Protein AF-A0AAN6X850-F1 (afdb_monomer)

Secondary structure (DSSP, 8-state):
----PPPP--SS---TT--TT---TTHHHHHHHHHHHHHHHHHHHHHHHHHT---SSPPPTT------

pLDDT: mean 90.55, std 10.18, range [43.44, 98.81]

Radius of gyration: 22.61 Å; Cα contacts (8 Å, |Δi|>4): 4; chains: 1; bounding box: 44×21×60 Å

Solvent-accessible surface area (backbone atoms only — not comparable to full-atom values): 4785 Å² total; per-residue (Å²): 138,80,83,72,89,83,75,90,74,78,86,87,71,83,49,97,93,50,63,90,84,71,73,64,94,57,51,68,60,54,50,52,53,53,50,49,51,54,50,52,52,50,53,53,52,48,52,54,48,60,76,66,59,80,66,99,68,76,88,58,90,94,63,90,76,83,82,130

Structure (mmCIF, N/CA/C/O backbone):
data_AF-A0AAN6X850-F1
#
_entry.id   AF-A0AAN6X850-F1
#
loop_
_atom_site.group_PDB
_atom_site.id
_atom_site.type_symbol
_atom_site.label_atom_id
_atom_site.label_alt_id
_atom_site.label_comp_id
_atom_site.label_asym_id
_atom_site.label_entity_id
_atom_site.label_seq_id
_atom_site.pdbx_PDB_ins_code
_atom_site.Cartn_x
_atom_site.Cartn_y
_atom_site.Cartn_z
_atom_site.occupancy
_atom_site.B_iso_or_equiv
_atom_site.auth_seq_id
_atom_site.auth_comp_id
_atom_site.auth_asym_id
_atom_site.auth_atom_id
_atom_site.pdbx_PDB_model_num
ATOM 1 N N . MET A 1 1 ? 21.910 4.769 -5.616 1.00 43.44 1 MET A N 1
ATOM 2 C CA . MET A 1 1 ? 21.740 3.355 -6.016 1.00 43.44 1 MET A CA 1
ATOM 3 C C . MET A 1 1 ? 21.705 3.298 -7.536 1.00 43.44 1 MET A C 1
ATOM 5 O O . MET A 1 1 ? 20.774 3.838 -8.118 1.00 43.44 1 MET A O 1
ATOM 9 N N . GLY A 1 2 ? 22.745 2.758 -8.173 1.00 61.00 2 GLY A N 1
ATOM 10 C CA . GLY A 1 2 ? 22.812 2.601 -9.630 1.00 61.00 2 GLY A CA 1
ATOM 11 C C . GLY A 1 2 ? 22.554 1.145 -9.991 1.00 61.00 2 GLY A C 1
ATOM 12 O O . GLY A 1 2 ? 23.257 0.269 -9.495 1.00 61.00 2 GLY A O 1
ATOM 13 N N . GLY A 1 3 ? 21.524 0.876 -10.794 1.00 73.81 3 GLY A N 1
ATOM 14 C CA . GLY A 1 3 ? 21.312 -0.463 -11.339 1.00 73.81 3 GLY A CA 1
ATOM 15 C C . GLY A 1 3 ? 22.474 -0.822 -12.259 1.00 73.81 3 GLY A C 1
ATOM 16 O O . GLY A 1 3 ? 22.852 -0.008 -13.101 1.00 73.81 3 GLY A O 1
ATOM 17 N N . GLY A 1 4 ? 23.044 -2.016 -12.081 1.00 82.50 4 GLY A N 1
ATOM 18 C CA . GLY A 1 4 ? 24.049 -2.559 -12.993 1.00 82.50 4 GLY A CA 1
ATOM 19 C C . GLY A 1 4 ? 23.533 -2.661 -14.439 1.00 82.50 4 GLY A C 1
ATOM 20 O O . GLY A 1 4 ? 22.354 -2.396 -14.706 1.00 82.50 4 GLY A O 1
ATOM 21 N N . PRO A 1 5 ? 24.400 -3.037 -15.393 1.00 84.62 5 PRO A N 1
ATOM 22 C CA . PRO A 1 5 ? 24.031 -3.112 -16.803 1.00 84.62 5 PRO A CA 1
ATOM 23 C C . PRO A 1 5 ? 22.791 -3.999 -17.012 1.00 84.62 5 PRO A C 1
ATOM 25 O O . PRO A 1 5 ? 22.687 -5.093 -16.457 1.00 84.62 5 PRO A O 1
ATOM 28 N N . LYS A 1 6 ? 21.829 -3.511 -17.807 1.00 86.88 6 LYS A N 1
ATOM 29 C CA . LYS A 1 6 ? 20.607 -4.256 -18.143 1.00 86.88 6 LYS A CA 1
ATOM 30 C C . LYS A 1 6 ? 20.926 -5.288 -19.225 1.00 86.88 6 LYS A C 1
ATOM 32 O O . LYS A 1 6 ? 21.410 -4.923 -20.293 1.00 86.88 6 LYS A O 1
ATOM 37 N N . ILE A 1 7 ? 20.611 -6.553 -18.96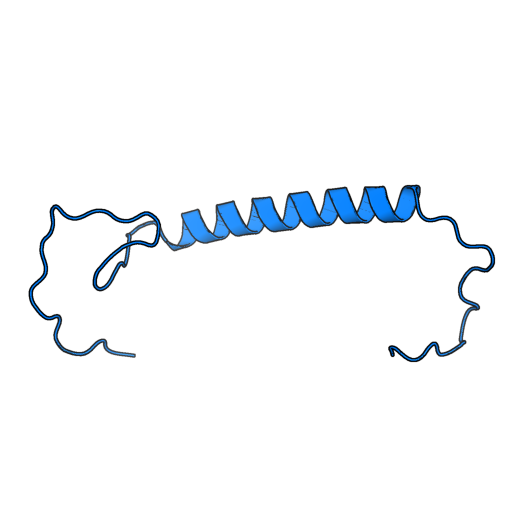6 1.00 90.81 7 ILE A N 1
ATOM 38 C CA . ILE A 1 7 ? 20.711 -7.630 -19.963 1.00 90.81 7 ILE A CA 1
ATOM 39 C C . ILE A 1 7 ? 19.547 -7.485 -20.964 1.00 90.81 7 ILE A C 1
ATOM 41 O O . ILE A 1 7 ? 18.453 -7.102 -20.537 1.00 90.81 7 ILE A O 1
ATOM 45 N N . PRO A 1 8 ? 19.729 -7.758 -22.273 1.00 93.00 8 PRO A N 1
ATOM 46 C CA . PRO A 1 8 ? 18.626 -7.787 -23.234 1.00 93.00 8 PRO A CA 1
ATOM 47 C C . PRO A 1 8 ? 17.499 -8.742 -22.809 1.00 93.00 8 PRO A C 1
ATOM 49 O O . PRO A 1 8 ? 17.749 -9.824 -22.289 1.00 93.00 8 PRO A O 1
ATOM 52 N N . TYR A 1 9 ? 16.249 -8.342 -23.046 1.00 92.06 9 TYR A N 1
ATOM 53 C CA . TYR A 1 9 ? 15.052 -9.112 -22.697 1.00 92.06 9 TYR A CA 1
ATOM 54 C C . TYR A 1 9 ? 13.936 -8.880 -23.730 1.00 92.06 9 TYR A C 1
ATOM 56 O O . TYR A 1 9 ? 13.895 -7.805 -24.346 1.00 92.06 9 TYR A O 1
ATOM 64 N N . PRO A 1 10 ? 13.016 -9.843 -23.927 1.00 94.31 10 PRO A N 1
ATOM 65 C CA . PRO A 1 10 ? 11.920 -9.707 -24.883 1.00 94.31 10 PRO A CA 1
ATOM 66 C C . PRO A 1 10 ? 10.928 -8.625 -24.434 1.00 94.31 10 PRO A C 1
ATOM 68 O O . PRO A 1 10 ? 10.445 -8.636 -23.305 1.00 94.31 10 PRO A O 1
ATOM 71 N N . LYS A 1 11 ? 10.612 -7.675 -25.323 1.00 91.38 11 LYS A N 1
ATOM 72 C CA . LYS A 1 11 ? 9.713 -6.542 -25.015 1.00 91.38 11 LYS A CA 1
ATOM 73 C C . LYS A 1 11 ? 8.225 -6.865 -25.138 1.00 91.38 11 LYS A C 1
ATOM 75 O O . LYS A 1 11 ? 7.404 -6.107 -24.642 1.00 91.38 11 LYS A O 1
ATOM 80 N N . HIS A 1 12 ? 7.893 -7.955 -25.822 1.00 93.44 12 HIS A N 1
ATOM 81 C CA . HIS A 1 12 ? 6.516 -8.355 -26.112 1.00 93.44 12 HIS A CA 1
ATOM 82 C C . HIS A 1 12 ? 5.927 -9.303 -25.056 1.00 93.44 12 HIS A C 1
ATOM 84 O O . HIS A 1 12 ? 4.748 -9.630 -25.122 1.00 93.44 12 HIS A O 1
ATOM 90 N N . VAL A 1 13 ? 6.735 -9.768 -24.099 1.00 94.62 13 VAL A N 1
ATOM 91 C CA . VAL A 1 13 ? 6.275 -10.650 -23.022 1.00 94.62 13 VAL A CA 1
ATOM 92 C C . VAL A 1 13 ? 5.632 -9.810 -21.924 1.00 94.62 13 VAL A C 1
ATOM 94 O O . VAL A 1 13 ? 6.227 -8.845 -21.446 1.00 94.62 13 VAL A O 1
ATOM 97 N N . TRP A 1 14 ? 4.433 -10.208 -21.504 1.00 94.81 14 TRP A N 1
ATOM 98 C CA . TRP A 1 14 ? 3.686 -9.567 -20.427 1.00 94.81 14 TRP A CA 1
ATOM 99 C C . TRP A 1 14 ? 3.453 -10.537 -19.265 1.00 94.81 14 TRP A C 1
ATOM 101 O O . TRP A 1 14 ? 3.226 -11.727 -19.472 1.00 94.81 14 TRP A O 1
ATOM 111 N N . SER A 1 15 ? 3.489 -10.014 -18.041 1.00 94.44 15 SER A N 1
ATOM 112 C CA . SER A 1 15 ? 3.107 -10.719 -16.818 1.00 94.44 15 SER A CA 1
ATOM 113 C C . SER A 1 15 ? 2.436 -9.737 -15.852 1.00 94.44 15 SER A C 1
ATOM 115 O O . SER A 1 15 ? 2.799 -8.555 -15.830 1.00 94.44 15 SER A O 1
ATOM 117 N N . PRO A 1 16 ? 1.480 -10.201 -15.024 1.00 94.38 16 PRO A N 1
ATOM 118 C CA . PRO A 1 16 ? 0.763 -9.341 -14.083 1.00 94.38 16 PRO A CA 1
ATOM 119 C C . PRO A 1 16 ? 1.670 -8.715 -13.015 1.00 94.38 16 PRO A C 1
ATOM 121 O O . PRO A 1 16 ? 1.368 -7.638 -12.511 1.00 94.38 16 PRO A O 1
ATOM 124 N N . ALA A 1 17 ? 2.794 -9.355 -12.681 1.00 91.88 17 ALA A N 1
ATOM 125 C CA . ALA A 1 17 ? 3.756 -8.840 -11.704 1.00 91.88 17 ALA A CA 1
ATOM 126 C C . ALA A 1 17 ? 4.791 -7.873 -12.320 1.00 91.88 17 ALA A C 1
ATOM 128 O O . ALA A 1 17 ? 5.658 -7.360 -11.613 1.00 91.88 17 ALA A O 1
ATOM 129 N N . GLY A 1 18 ? 4.726 -7.631 -13.635 1.00 91.38 18 GLY A N 1
ATOM 130 C CA . GLY A 1 18 ? 5.716 -6.869 -14.392 1.00 91.38 18 GLY A CA 1
ATOM 131 C C . GLY A 1 18 ? 6.657 -7.768 -15.194 1.00 91.38 18 GLY A C 1
ATOM 132 O O . GLY A 1 18 ? 6.270 -8.817 -15.694 1.00 91.38 18 GLY A O 1
ATOM 133 N N . GLY A 1 19 ? 7.905 -7.337 -15.357 1.00 92.56 19 GLY A N 1
ATOM 134 C CA . GLY A 1 19 ? 8.910 -8.046 -16.145 1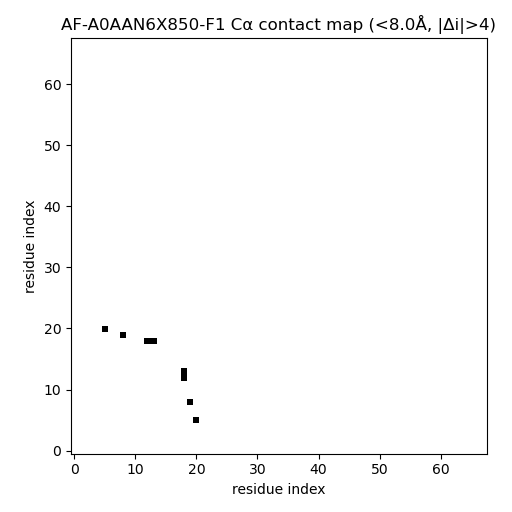.00 92.56 19 GLY A CA 1
ATOM 135 C C . GLY A 1 19 ? 10.316 -7.579 -15.788 1.00 92.56 19 GLY A C 1
ATOM 136 O O . GLY A 1 19 ? 10.559 -7.050 -14.703 1.00 92.56 19 GLY A O 1
ATOM 137 N N . TRP A 1 20 ? 11.257 -7.738 -16.710 1.00 93.44 20 TRP A N 1
ATOM 138 C CA . TRP A 1 20 ? 12.645 -7.344 -16.486 1.00 93.44 20 TRP A CA 1
ATOM 139 C C . TRP A 1 20 ? 12.795 -5.833 -16.279 1.00 93.44 20 TRP A C 1
ATOM 141 O O . TRP A 1 20 ? 12.519 -5.033 -17.174 1.00 93.44 20 TRP A O 1
ATOM 151 N N . TYR A 1 21 ? 13.297 -5.451 -15.100 1.00 90.56 21 TYR A N 1
ATOM 152 C CA . TYR A 1 21 ? 13.605 -4.065 -14.726 1.00 90.56 21 TYR A CA 1
ATOM 153 C C . TYR A 1 21 ? 12.416 -3.100 -14.889 1.00 90.56 21 TYR A C 1
ATOM 155 O O . TYR A 1 21 ? 12.587 -1.982 -15.384 1.00 90.56 21 TYR A O 1
ATOM 163 N N . ALA A 1 22 ? 11.213 -3.535 -14.503 1.00 90.50 22 ALA A N 1
ATOM 164 C CA . ALA A 1 22 ? 10.006 -2.720 -14.592 1.00 90.50 22 ALA A CA 1
ATOM 165 C C . ALA A 1 22 ? 10.153 -1.412 -13.788 1.00 90.50 22 ALA A C 1
ATOM 167 O O . ALA A 1 22 ? 10.280 -1.420 -12.567 1.00 90.50 22 ALA A O 1
ATOM 168 N 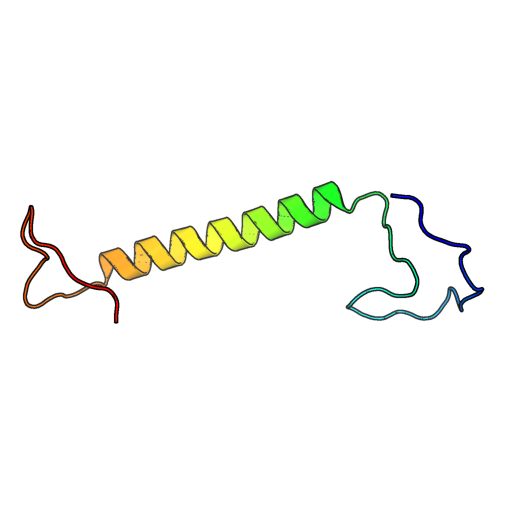N . GLN A 1 23 ? 10.138 -0.279 -14.491 1.00 90.25 23 GLN A N 1
ATOM 169 C CA . GLN A 1 23 ? 10.175 1.069 -13.914 1.00 90.25 23 GLN A CA 1
ATOM 170 C C . GLN A 1 23 ? 9.188 1.960 -14.681 1.00 90.25 23 GLN A C 1
ATOM 172 O O . GLN A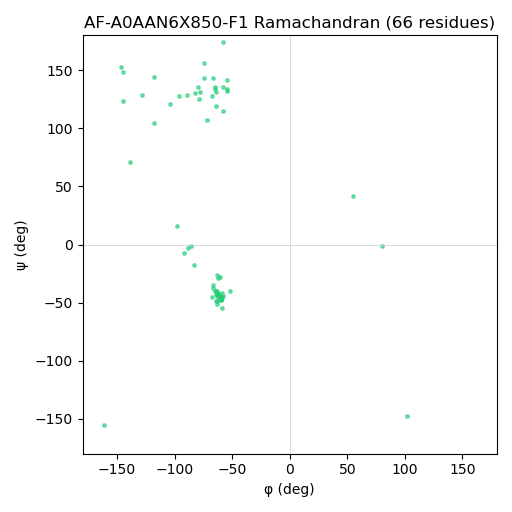 1 23 ? 9.606 2.789 -15.492 1.00 90.25 23 GLN A O 1
ATOM 177 N N . PRO A 1 24 ? 7.871 1.747 -14.508 1.00 92.12 24 PRO A N 1
ATOM 178 C CA . PRO A 1 24 ? 6.873 2.528 -15.223 1.00 92.12 24 PRO A CA 1
ATOM 179 C C . PRO A 1 24 ? 6.917 3.993 -14.766 1.00 92.12 24 PRO A C 1
ATOM 181 O O . PRO A 1 24 ? 7.129 4.285 -13.587 1.00 92.12 24 PRO A O 1
ATOM 184 N N . ALA A 1 25 ? 6.698 4.930 -15.691 1.00 95.44 25 ALA A N 1
ATOM 185 C CA . ALA A 1 25 ? 6.803 6.368 -15.414 1.00 95.44 25 ALA A CA 1
ATOM 186 C C . ALA A 1 25 ? 5.819 6.852 -14.327 1.00 95.44 25 ALA A C 1
ATOM 188 O O . ALA A 1 25 ? 6.100 7.800 -13.598 1.00 95.44 25 ALA A O 1
ATOM 189 N N . ASN A 1 26 ? 4.685 6.168 -14.185 1.00 95.88 26 ASN A N 1
ATOM 190 C CA . ASN A 1 26 ? 3.588 6.482 -13.270 1.00 95.88 26 ASN A CA 1
ATOM 191 C C . ASN A 1 26 ? 3.611 5.679 -11.955 1.00 95.88 26 ASN A C 1
ATOM 193 O O . ASN A 1 26 ? 2.607 5.671 -11.242 1.00 95.88 26 ASN A O 1
ATOM 197 N N . TRP A 1 27 ? 4.729 5.032 -11.592 1.00 95.44 27 TRP A N 1
ATOM 198 C CA . TRP A 1 27 ? 4.793 4.176 -10.394 1.00 95.44 27 TRP A CA 1
ATOM 199 C C . TRP A 1 27 ? 4.299 4.879 -9.118 1.00 95.44 27 TRP A C 1
ATOM 201 O O . TRP A 1 27 ? 3.551 4.281 -8.354 1.00 95.44 27 TRP A O 1
ATOM 211 N N . LYS A 1 28 ? 4.634 6.166 -8.925 1.00 97.31 28 LYS A N 1
ATOM 212 C CA . LYS A 1 28 ? 4.238 6.943 -7.734 1.00 97.31 28 LYS A CA 1
ATOM 213 C C . LYS A 1 28 ? 2.725 7.055 -7.594 1.00 97.31 28 LYS A C 1
ATOM 215 O O . LYS A 1 28 ? 2.190 6.835 -6.513 1.00 97.31 28 LYS A O 1
ATOM 220 N N . VAL A 1 29 ? 2.047 7.395 -8.691 1.00 98.19 29 VAL A N 1
ATOM 221 C CA . VAL A 1 29 ? 0.590 7.565 -8.708 1.00 98.19 29 VAL A CA 1
ATOM 222 C C . VAL A 1 29 ? -0.086 6.218 -8.487 1.00 98.19 29 VAL A C 1
ATOM 224 O O . VAL A 1 29 ? -0.964 6.120 -7.638 1.00 98.19 29 VAL A O 1
ATOM 227 N N . ASN A 1 30 ? 0.371 5.161 -9.165 1.00 97.06 30 ASN A N 1
ATOM 228 C CA . ASN A 1 30 ? -0.201 3.822 -9.006 1.00 97.06 30 ASN A CA 1
ATOM 229 C C . ASN A 1 30 ? -0.058 3.317 -7.560 1.00 97.06 30 ASN A C 1
ATOM 231 O O . ASN A 1 30 ? -1.012 2.788 -6.993 1.00 97.06 30 ASN A O 1
ATOM 235 N N . THR A 1 31 ? 1.106 3.530 -6.939 1.00 97.50 31 THR A N 1
ATOM 236 C CA . THR A 1 31 ? 1.333 3.202 -5.526 1.00 97.50 31 THR A CA 1
ATOM 237 C C . THR A 1 31 ? 0.443 4.028 -4.600 1.00 97.50 31 THR A C 1
ATOM 239 O O . THR A 1 31 ? -0.133 3.465 -3.673 1.00 97.50 31 THR A O 1
ATOM 242 N N . ALA A 1 32 ? 0.286 5.330 -4.851 1.00 98.50 32 ALA A N 1
ATOM 243 C CA . ALA A 1 32 ? -0.591 6.185 -4.051 1.00 98.50 32 ALA A CA 1
ATOM 244 C C . ALA A 1 32 ? -2.060 5.738 -4.134 1.00 98.50 32 ALA A C 1
ATOM 246 O O . ALA A 1 32 ? -2.730 5.657 -3.108 1.00 98.50 32 ALA A O 1
ATOM 24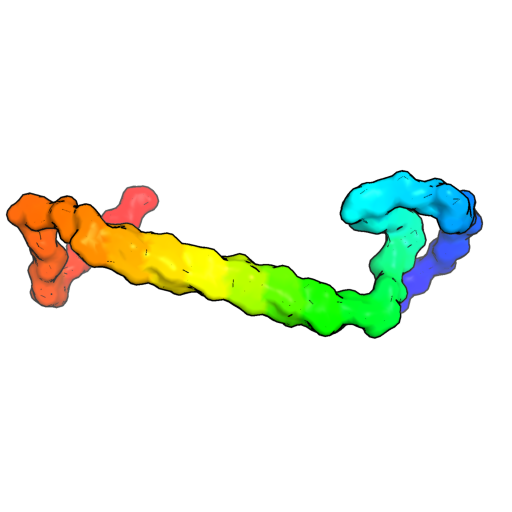7 N N . VAL A 1 33 ? -2.542 5.385 -5.330 1.00 98.56 33 VAL A N 1
ATOM 248 C CA . VAL A 1 33 ? -3.910 4.887 -5.543 1.00 98.56 33 VAL A CA 1
ATOM 249 C C . VAL A 1 33 ? -4.138 3.574 -4.796 1.00 98.56 33 VAL A C 1
ATOM 251 O O . VAL A 1 33 ? -5.089 3.474 -4.024 1.00 98.56 33 VAL A O 1
ATOM 254 N N . ILE A 1 34 ? -3.261 2.580 -4.969 1.00 98.25 34 ILE A N 1
ATOM 255 C CA . ILE A 1 34 ? -3.400 1.296 -4.264 1.00 98.25 34 ILE A CA 1
ATOM 256 C C . ILE A 1 34 ? -3.279 1.485 -2.749 1.00 98.25 34 ILE A C 1
ATOM 258 O O . ILE A 1 34 ? -4.065 0.908 -2.000 1.00 98.25 34 ILE A O 1
ATOM 262 N N . GLY A 1 35 ? -2.359 2.337 -2.292 1.00 98.69 35 GLY A N 1
ATOM 263 C CA . GLY A 1 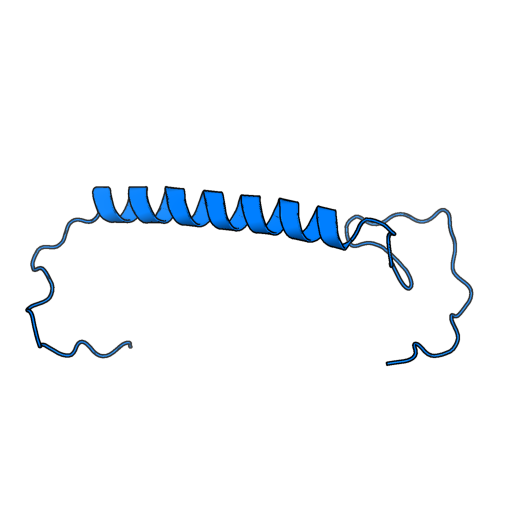35 ? -2.235 2.691 -0.880 1.00 98.69 35 GLY A CA 1
ATOM 264 C C . GLY A 1 35 ? -3.520 3.299 -0.315 1.00 98.69 35 GLY A C 1
ATOM 265 O O . GLY A 1 35 ? -3.973 2.880 0.748 1.00 98.69 35 GLY A O 1
ATOM 266 N N . ALA A 1 36 ? -4.153 4.222 -1.045 1.00 98.81 36 ALA A N 1
ATOM 267 C CA . ALA A 1 36 ? -5.418 4.834 -0.641 1.00 98.81 36 ALA A CA 1
ATOM 268 C C . ALA A 1 36 ? -6.564 3.812 -0.574 1.00 98.81 36 ALA A C 1
ATOM 270 O O . ALA A 1 36 ? -7.351 3.839 0.370 1.00 98.81 36 ALA A O 1
ATOM 271 N N . VAL A 1 37 ? -6.635 2.878 -1.529 1.00 98.81 37 VAL A N 1
ATOM 272 C CA . VAL A 1 37 ? -7.633 1.795 -1.521 1.00 98.81 37 VAL A CA 1
ATOM 273 C C . VAL A 1 37 ? -7.443 0.878 -0.312 1.00 98.81 37 VAL A C 1
ATOM 275 O O . VAL A 1 37 ? -8.402 0.622 0.415 1.00 98.81 37 VAL A O 1
ATOM 278 N N . VAL A 1 38 ? -6.213 0.417 -0.055 1.00 98.81 38 VAL A N 1
ATOM 279 C CA . VAL A 1 38 ? -5.901 -0.433 1.107 1.00 98.81 38 VAL A CA 1
ATOM 280 C C . VAL A 1 38 ? -6.243 0.287 2.409 1.00 98.81 38 VAL A C 1
ATOM 282 O O . VAL A 1 38 ? -6.893 -0.292 3.281 1.00 98.81 38 VAL A O 1
ATOM 285 N N . PHE A 1 39 ? -5.854 1.557 2.531 1.00 98.75 39 PHE A N 1
ATOM 286 C CA . PHE A 1 39 ? -6.171 2.381 3.694 1.00 98.75 39 PHE A CA 1
ATOM 287 C C . PHE A 1 39 ? -7.685 2.527 3.894 1.00 98.75 39 PHE A C 1
ATOM 289 O O . PHE A 1 39 ? -8.179 2.291 4.995 1.00 98.75 39 PHE A O 1
ATOM 296 N N . GLY A 1 40 ? -8.428 2.846 2.830 1.00 98.75 40 GLY A N 1
ATOM 297 C CA . GLY A 1 40 ? -9.882 2.991 2.875 1.00 98.75 40 GLY A CA 1
ATOM 298 C C . GLY A 1 40 ? -10.584 1.710 3.322 1.00 98.75 40 GLY A C 1
ATOM 299 O O . GLY A 1 40 ? -11.401 1.748 4.239 1.00 98.75 40 GLY A O 1
ATOM 300 N N . ILE A 1 41 ? -10.221 0.562 2.740 1.00 98.75 41 ILE A N 1
ATOM 301 C CA . ILE A 1 41 ? -10.784 -0.738 3.137 1.00 98.75 41 ILE A CA 1
ATOM 302 C C . ILE A 1 41 ? -10.459 -1.036 4.601 1.00 98.75 41 ILE A C 1
ATOM 304 O O . ILE A 1 41 ? -11.345 -1.427 5.357 1.00 98.75 41 ILE A O 1
ATOM 308 N N . THR A 1 42 ? -9.212 -0.816 5.017 1.00 98.69 42 THR A N 1
ATOM 309 C CA . THR A 1 42 ? -8.786 -1.055 6.401 1.00 98.69 42 THR A CA 1
ATOM 310 C C . THR A 1 42 ? -9.592 -0.203 7.378 1.00 98.69 42 THR A C 1
ATOM 312 O O . THR A 1 42 ? -10.080 -0.729 8.374 1.00 98.69 42 THR A O 1
ATOM 315 N N . ALA A 1 43 ? -9.788 1.085 7.085 1.00 98.62 43 ALA A N 1
ATOM 316 C CA . ALA A 1 43 ? -10.564 1.987 7.933 1.00 98.62 43 ALA A CA 1
ATOM 317 C C . ALA A 1 43 ? -12.041 1.568 8.037 1.00 98.62 43 ALA A C 1
ATOM 319 O O . ALA A 1 43 ? -12.597 1.550 9.135 1.00 98.62 43 ALA A O 1
ATOM 320 N N . LEU A 1 44 ? -12.663 1.180 6.917 1.00 98.56 44 LEU A N 1
ATOM 321 C CA . LEU A 1 44 ? -14.052 0.710 6.899 1.00 98.56 44 LEU A CA 1
ATOM 322 C C . LEU A 1 44 ? -14.220 -0.587 7.693 1.00 98.56 44 LEU A C 1
ATOM 324 O O . LEU A 1 44 ? -15.111 -0.686 8.533 1.00 98.56 44 LEU A O 1
ATOM 328 N N . VAL A 1 45 ? -13.351 -1.573 7.457 1.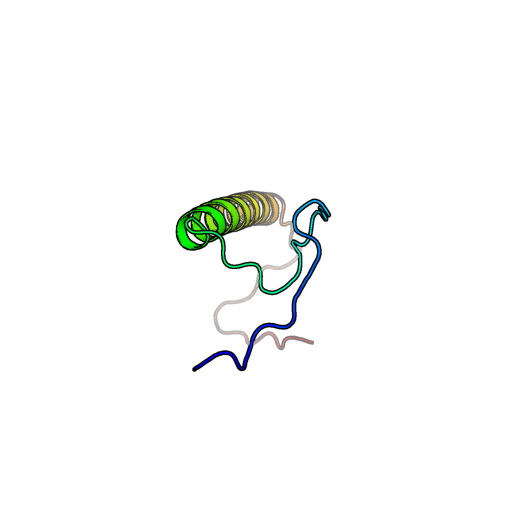00 98.44 45 VAL A N 1
ATOM 329 C CA . VAL A 1 45 ? -13.402 -2.862 8.160 1.00 98.44 45 VAL A CA 1
ATOM 330 C C . VAL A 1 45 ? -13.089 -2.687 9.643 1.00 98.44 45 VAL A C 1
ATOM 332 O O . VAL A 1 45 ? -13.732 -3.328 10.469 1.00 98.44 45 VAL A O 1
ATOM 335 N N . TRP A 1 46 ? -12.163 -1.794 9.999 1.00 97.56 46 TRP A N 1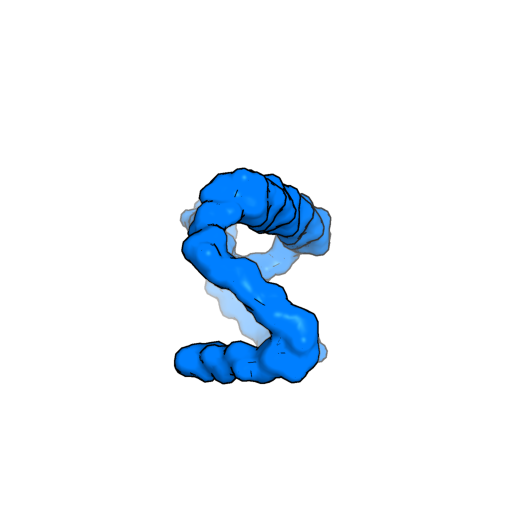
ATOM 336 C CA . TRP A 1 46 ? -11.895 -1.446 11.393 1.00 97.56 46 TRP A CA 1
ATOM 337 C C . TRP A 1 46 ? -13.147 -0.897 12.065 1.00 97.56 46 TRP A C 1
ATOM 339 O O . TRP A 1 46 ? -13.545 -1.400 13.114 1.00 97.56 46 TRP A O 1
ATOM 349 N N . ASN A 1 47 ? -13.762 0.137 11.490 1.00 97.50 47 ASN A N 1
ATOM 350 C CA . ASN A 1 47 ? -14.946 0.766 12.069 1.00 97.50 47 ASN A CA 1
ATOM 351 C C . ASN A 1 47 ? -16.087 -0.251 12.222 1.00 97.50 47 ASN A C 1
ATOM 353 O O . ASN A 1 47 ? -16.634 -0.398 13.311 1.00 97.50 47 ASN A O 1
ATOM 357 N N . LEU A 1 48 ? -16.331 -1.049 11.183 1.00 97.62 48 LEU A N 1
ATOM 358 C CA . LEU A 1 48 ? -17.308 -2.130 11.209 1.00 97.62 48 LEU A CA 1
ATOM 359 C C . LEU A 1 48 ? -17.014 -3.171 12.296 1.00 97.62 48 LEU A C 1
ATOM 361 O O . LEU A 1 48 ? -17.927 -3.656 12.964 1.00 97.62 48 LEU A O 1
ATOM 365 N N . SER A 1 49 ? -15.741 -3.535 12.462 1.00 96.44 49 SER A N 1
ATOM 366 C CA . SER A 1 49 ? -15.298 -4.450 13.511 1.00 96.44 49 SER A CA 1
ATOM 367 C C . SER A 1 49 ? -15.552 -3.857 14.889 1.00 96.44 49 SER A C 1
ATOM 369 O O . SER A 1 49 ? -16.040 -4.575 15.750 1.00 96.44 49 SER A O 1
ATOM 371 N N . ALA A 1 50 ? -15.244 -2.575 15.096 1.00 93.50 50 ALA A N 1
ATOM 372 C CA . ALA A 1 50 ? -15.448 -1.887 16.367 1.00 93.50 50 ALA A CA 1
ATOM 373 C C . ALA A 1 50 ? -16.939 -1.770 16.726 1.00 93.50 50 ALA A C 1
ATOM 375 O O . ALA A 1 50 ? -17.308 -1.994 17.874 1.00 93.50 50 ALA A O 1
ATOM 376 N N . GLU A 1 51 ? -17.807 -1.485 15.752 1.00 95.50 51 GLU A N 1
ATOM 377 C CA . GLU A 1 51 ? -19.263 -1.423 15.955 1.00 95.50 51 GLU A CA 1
ATOM 378 C C . GLU A 1 51 ? -19.874 -2.784 16.297 1.00 95.50 51 GLU A C 1
ATOM 380 O O . GLU A 1 51 ? -20.821 -2.875 17.077 1.00 95.50 51 GLU A O 1
ATOM 385 N N . ARG A 1 52 ? -19.331 -3.855 15.711 1.00 95.12 52 ARG A N 1
ATOM 386 C CA . ARG A 1 52 ? -19.766 -5.232 15.981 1.00 95.12 52 ARG A CA 1
ATOM 387 C C . ARG A 1 52 ? -19.048 -5.873 17.154 1.00 95.12 52 ARG A C 1
ATOM 389 O O . ARG A 1 52 ? -19.354 -7.016 17.498 1.00 95.12 52 ARG A O 1
ATOM 396 N N . GLU A 1 53 ? -18.089 -5.178 17.748 1.00 91.44 53 GLU A N 1
ATOM 397 C CA . GLU A 1 53 ? -17.289 -5.745 18.808 1.00 91.44 53 GLU A CA 1
ATOM 398 C C . GLU A 1 53 ? -18.125 -5.887 20.078 1.00 91.44 53 GLU A C 1
ATOM 400 O O . GLU A 1 53 ? -18.418 -4.928 20.790 1.00 91.44 53 GLU A O 1
ATOM 405 N N . PHE A 1 54 ? -18.476 -7.128 20.393 1.00 90.31 54 PHE A N 1
ATOM 406 C CA . PHE A 1 54 ? -19.072 -7.477 21.667 1.00 90.31 54 PHE A CA 1
ATOM 407 C C . PHE A 1 54 ? -17.993 -7.986 22.625 1.00 90.31 54 PHE A C 1
ATOM 409 O O . PHE A 1 54 ? -17.240 -8.909 22.307 1.00 90.31 54 PHE A O 1
ATOM 416 N N . ARG A 1 55 ? -17.939 -7.408 23.829 1.00 87.12 55 ARG A N 1
ATOM 417 C CA . ARG A 1 55 ? -17.046 -7.850 24.907 1.00 87.12 55 ARG A CA 1
ATOM 418 C C . ARG A 1 55 ? -17.846 -8.074 26.181 1.00 87.12 55 ARG A C 1
ATOM 420 O O . ARG A 1 55 ? -18.515 -7.164 26.656 1.00 87.12 55 ARG A O 1
ATOM 427 N N . HIS A 1 56 ? -17.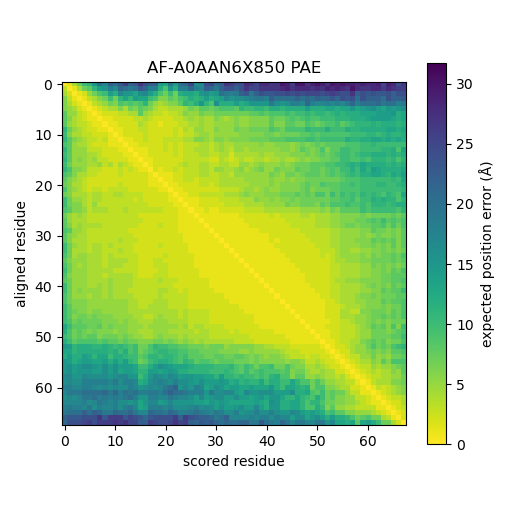688 -9.246 26.794 1.00 88.00 56 HIS A N 1
ATOM 428 C CA . HIS A 1 56 ? -18.244 -9.519 28.125 1.00 88.00 56 HIS A CA 1
ATOM 429 C C . HIS A 1 56 ? -17.666 -8.598 29.209 1.00 88.00 56 HIS A C 1
ATOM 431 O O . HIS A 1 56 ? -18.328 -8.308 30.200 1.00 88.00 56 HIS A O 1
ATOM 437 N N . LYS A 1 57 ? -16.423 -8.141 29.024 1.00 83.50 57 LYS A N 1
ATOM 438 C CA . LYS A 1 57 ? -15.748 -7.181 29.893 1.00 83.50 57 LYS A CA 1
ATOM 439 C C . LYS A 1 57 ? -14.861 -6.280 29.044 1.00 83.50 57 LYS A C 1
ATOM 441 O O . LYS A 1 57 ? -14.010 -6.774 28.306 1.00 83.50 57 LYS A O 1
ATOM 446 N N . MET A 1 58 ? -15.068 -4.970 29.133 1.00 84.56 58 MET A N 1
ATOM 447 C CA . MET A 1 58 ? -14.182 -4.004 28.483 1.00 84.56 58 MET A CA 1
ATOM 448 C C . MET A 1 58 ? -12.848 -3.878 29.242 1.00 84.56 58 MET A C 1
ATOM 450 O O . MET A 1 58 ? -12.801 -4.185 30.438 1.00 84.56 58 MET A O 1
ATOM 454 N N . PRO A 1 59 ? -11.763 -3.445 28.572 1.00 83.38 59 PRO A N 1
ATOM 455 C CA . PRO A 1 59 ? -10.493 -3.165 29.233 1.00 83.38 59 PRO A CA 1
ATOM 456 C C . PRO A 1 59 ? -10.665 -2.115 30.337 1.00 83.38 59 PRO A C 1
ATOM 458 O O . PRO A 1 59 ? -11.327 -1.097 30.141 1.00 83.38 59 PRO A O 1
ATOM 461 N N . GLU A 1 60 ? -10.065 -2.363 31.497 1.00 88.06 60 GLU A N 1
ATOM 462 C CA . GLU A 1 60 ? -10.067 -1.444 32.632 1.00 88.06 60 GLU A CA 1
ATOM 463 C C . GLU A 1 60 ? -9.021 -0.341 32.401 1.00 88.06 60 GLU A C 1
ATOM 465 O O . GLU A 1 60 ? -7.887 -0.652 32.011 1.00 88.06 60 GLU A O 1
ATOM 470 N N . PRO A 1 61 ? -9.353 0.938 32.660 1.00 86.31 61 PRO A N 1
ATOM 471 C CA . PRO A 1 61 ? -8.378 2.019 32.583 1.00 86.31 61 PRO A CA 1
ATOM 472 C C . PRO A 1 61 ? -7.150 1.730 33.459 1.00 86.31 61 PRO A C 1
ATOM 474 O O . PRO A 1 61 ? -7.282 1.354 34.621 1.00 86.31 61 PRO A O 1
ATOM 477 N N . GLY A 1 62 ? -5.948 1.901 32.903 1.00 85.06 62 GLY A N 1
ATOM 478 C CA . GLY A 1 62 ? -4.682 1.731 33.631 1.00 85.06 62 GLY A CA 1
ATOM 479 C C . GLY A 1 62 ? -4.210 0.284 33.813 1.00 85.06 62 GLY A C 1
ATOM 480 O O . GLY A 1 62 ? -3.132 0.065 34.366 1.00 85.06 62 GLY A O 1
ATOM 481 N N . ARG A 1 63 ? -4.961 -0.713 33.330 1.00 85.94 63 ARG A N 1
ATOM 482 C CA . ARG A 1 63 ? -4.544 -2.116 33.393 1.00 85.94 63 ARG A CA 1
ATOM 483 C C . ARG A 1 63 ? -3.737 -2.505 32.155 1.00 85.94 63 ARG A C 1
ATOM 485 O O . ARG A 1 63 ? -4.177 -2.303 31.027 1.00 85.94 63 ARG A O 1
ATOM 492 N N . PHE A 1 64 ? -2.560 -3.092 32.364 1.00 84.50 64 PHE A N 1
ATOM 493 C CA . PHE A 1 64 ? -1.758 -3.657 31.280 1.00 84.50 64 PHE A CA 1
ATOM 494 C C . PHE A 1 64 ? -2.318 -5.017 30.845 1.00 84.50 64 PHE A C 1
ATOM 496 O O . PHE A 1 64 ? -2.562 -5.894 31.677 1.00 84.50 64 PHE A O 1
ATOM 503 N N . TYR A 1 65 ? -2.485 -5.189 29.536 1.00 80.25 65 TYR A N 1
ATOM 504 C CA . TYR A 1 65 ? -2.887 -6.442 28.905 1.00 80.25 65 TYR A CA 1
ATOM 505 C C . TYR A 1 65 ? -1.750 -6.891 27.979 1.00 80.25 65 TYR A C 1
ATOM 507 O O . TYR A 1 65 ? -1.566 -6.274 26.929 1.00 80.25 65 TYR A O 1
ATOM 515 N N . PRO A 1 66 ? -0.953 -7.907 28.351 1.00 82.31 66 PRO A N 1
ATOM 516 C CA . PRO A 1 66 ? 0.143 -8.366 27.507 1.00 82.31 66 PRO A CA 1
ATOM 517 C C . PRO A 1 66 ? -0.400 -8.949 26.198 1.00 82.31 66 PRO A C 1
ATOM 519 O O . PRO A 1 66 ? -1.341 -9.748 26.210 1.00 82.31 66 PRO A O 1
ATOM 522 N N . SER A 1 67 ? 0.203 -8.569 25.070 1.00 72.62 67 SER A N 1
ATOM 523 C CA . SER A 1 67 ? 0.041 -9.307 23.817 1.00 72.62 67 SER A CA 1
ATOM 524 C C . SER A 1 67 ? 0.647 -10.701 23.989 1.00 72.62 67 SER A C 1
ATOM 526 O O . SER A 1 67 ? 1.723 -10.824 24.576 1.00 72.62 67 SER A O 1
ATOM 528 N N . ARG A 1 68 ? -0.060 -11.734 23.525 1.00 55.00 68 ARG A N 1
ATOM 529 C CA . ARG A 1 68 ? 0.457 -13.108 23.496 1.00 55.00 68 ARG A CA 1
ATOM 530 C C . ARG A 1 68 ? 1.609 -13.255 22.514 1.00 55.00 68 ARG A C 1
ATOM 532 O O . ARG A 1 68 ? 1.568 -12.552 21.480 1.00 55.00 68 ARG A O 1
#

Foldseek 3Di:
DDDDDFDDDDPPDDDPVGDGPDDDPCPVVVVVVVVVVVVVVVVVVVVVCVVPDDDPDDDDPPDDDDDD

Nearest PDB structures (foldseek):
  7zm8-assembly1_i  TM=8.269E-01  e=3.213E-07  Thermochaetoides thermophila DSM 1495

Sequence (68 aa):
MGGGPKIPYPKHVWSPAGGWYAQPANWKVNTAVIGAVVFGITALVWNLSAEREFRHKMPEPGRFYPSR

Organism: NCBI:txid1536484

Mean predicted aligned error: 7.16 Å